Protein AF-A0A2W6C193-F1 (afdb_monomer_lite)

Structure (mmCIF, N/CA/C/O backbone):
data_AF-A0A2W6C193-F1
#
_entry.id   AF-A0A2W6C193-F1
#
loop_
_atom_site.group_PDB
_atom_site.id
_atom_site.type_symbol
_atom_site.label_atom_id
_atom_site.label_alt_id
_atom_site.label_comp_id
_atom_site.label_asym_id
_atom_site.label_entity_id
_atom_site.label_seq_id
_atom_site.pdbx_PDB_ins_code
_atom_site.Cartn_x
_atom_site.Cartn_y
_atom_site.Cartn_z
_atom_site.occupancy
_atom_site.B_iso_or_equiv
_atom_site.auth_seq_id
_atom_site.auth_comp_id
_atom_site.auth_asym_id
_atom_site.auth_atom_id
_atom_site.pdbx_PDB_model_num
ATOM 1 N N . MET A 1 1 ? -6.432 -2.181 1.014 1.00 90.38 1 MET A N 1
ATOM 2 C CA . MET A 1 1 ? -7.302 -3.340 1.309 1.00 90.38 1 MET A CA 1
ATOM 3 C C . MET A 1 1 ? -6.736 -4.257 2.381 1.00 90.38 1 MET A C 1
ATOM 5 O O . MET A 1 1 ? -7.435 -4.436 3.361 1.00 90.38 1 MET A O 1
ATOM 9 N N . ALA A 1 2 ? -5.499 -4.758 2.259 1.00 93.38 2 ALA A N 1
ATOM 10 C CA . ALA A 1 2 ? -4.883 -5.701 3.209 1.00 93.38 2 ALA A CA 1
ATOM 11 C C . ALA A 1 2 ? -5.198 -5.450 4.695 1.00 93.38 2 ALA A C 1
ATOM 13 O O . ALA A 1 2 ? -5.917 -6.248 5.294 1.00 93.38 2 ALA A O 1
ATOM 14 N N . ARG A 1 3 ? -4.822 -4.276 5.225 1.00 92.94 3 ARG A N 1
ATOM 15 C CA . ARG A 1 3 ? -5.108 -3.866 6.614 1.00 92.94 3 ARG A CA 1
ATOM 16 C C . ARG A 1 3 ? -6.594 -3.930 6.991 1.00 92.94 3 ARG A C 1
ATOM 18 O O . ARG A 1 3 ? -6.936 -4.364 8.079 1.00 92.94 3 ARG A O 1
ATOM 25 N N . TRP A 1 4 ? -7.477 -3.512 6.083 1.00 90.88 4 TRP A N 1
ATOM 26 C CA . TRP A 1 4 ? -8.927 -3.466 6.310 1.00 90.88 4 TRP A CA 1
ATOM 27 C C . TRP A 1 4 ? -9.545 -4.872 6.402 1.00 90.88 4 TRP A C 1
ATOM 29 O O . TRP A 1 4 ? -10.552 -5.085 7.072 1.00 90.88 4 TRP A O 1
ATOM 39 N N . THR A 1 5 ? -8.913 -5.838 5.734 1.00 92.12 5 THR A N 1
ATOM 40 C CA . THR A 1 5 ? -9.365 -7.232 5.622 1.00 92.12 5 THR A CA 1
ATOM 41 C C . THR A 1 5 ? -8.550 -8.212 6.470 1.00 92.12 5 THR A C 1
ATOM 43 O O . THR A 1 5 ? -8.597 -9.410 6.196 1.00 92.12 5 THR A O 1
ATOM 46 N N . GLY A 1 6 ? -7.725 -7.721 7.403 1.00 91.94 6 GLY A N 1
ATOM 47 C CA . GLY A 1 6 ? -6.813 -8.551 8.202 1.00 91.94 6 GLY A CA 1
ATOM 48 C C . GLY A 1 6 ? -5.894 -9.445 7.359 1.00 91.94 6 GLY A C 1
ATOM 49 O O . GLY A 1 6 ? -5.699 -10.613 7.677 1.00 91.94 6 GLY A O 1
ATOM 50 N N . ASP A 1 7 ? -5.406 -8.927 6.230 1.00 92.06 7 ASP A N 1
ATOM 51 C CA . ASP A 1 7 ? -4.571 -9.626 5.241 1.00 92.06 7 ASP A CA 1
ATOM 52 C C . ASP A 1 7 ? -5.219 -10.792 4.480 1.00 92.06 7 ASP A C 1
ATOM 54 O O . ASP A 1 7 ? -4.534 -11.493 3.728 1.00 92.06 7 ASP A O 1
ATOM 58 N N . ARG A 1 8 ? -6.553 -10.937 4.533 1.00 91.50 8 ARG A N 1
ATOM 59 C CA . ARG A 1 8 ? -7.274 -11.803 3.580 1.00 91.50 8 ARG A CA 1
ATOM 60 C C . ARG A 1 8 ? -6.962 -11.406 2.134 1.00 91.50 8 ARG A C 1
ATOM 62 O O . ARG A 1 8 ? -6.766 -12.273 1.285 1.00 91.50 8 ARG A O 1
ATOM 69 N N . TRP A 1 9 ? -6.930 -10.103 1.839 1.00 91.75 9 TRP A N 1
ATOM 70 C CA . TRP A 1 9 ? -6.542 -9.581 0.525 1.00 91.75 9 TRP A CA 1
ATOM 71 C C . TRP A 1 9 ? -5.138 -8.997 0.571 1.00 91.75 9 TRP A C 1
ATOM 73 O O . TRP A 1 9 ? -4.899 -7.974 1.204 1.00 91.75 9 TRP A O 1
ATOM 83 N N . ARG A 1 10 ? -4.198 -9.616 -0.140 1.00 91.88 10 ARG A N 1
ATOM 84 C CA . ARG A 1 10 ? -2.790 -9.210 -0.102 1.00 91.88 10 ARG A CA 1
ATOM 85 C C . ARG A 1 10 ? -2.535 -7.996 -0.991 1.00 91.88 10 ARG A C 1
ATOM 87 O O . ARG A 1 10 ? -2.971 -7.950 -2.136 1.00 91.88 10 ARG A O 1
ATOM 94 N N . SER A 1 11 ? -1.772 -7.034 -0.477 1.00 93.50 11 SER A N 1
ATOM 95 C CA . SER A 1 11 ? -1.196 -5.958 -1.290 1.00 93.50 11 SER A CA 1
ATOM 96 C C . SER A 1 11 ? 0.060 -6.490 -1.978 1.00 93.50 11 SER A C 1
ATOM 98 O O . SER A 1 11 ? 1.142 -6.461 -1.396 1.00 93.50 11 SER A O 1
ATOM 100 N N . THR A 1 12 ? -0.086 -7.045 -3.179 1.00 94.12 12 THR A N 1
ATOM 101 C CA . THR A 1 12 ? 1.005 -7.749 -3.863 1.00 94.12 12 THR A CA 1
ATOM 102 C C . THR A 1 12 ? 2.068 -6.783 -4.399 1.00 94.12 12 THR A C 1
ATOM 104 O O . THR A 1 12 ? 1.716 -5.822 -5.095 1.00 94.12 12 THR A O 1
ATOM 107 N N . PRO A 1 13 ? 3.365 -7.030 -4.132 1.00 93.19 13 PRO A N 1
ATOM 108 C CA . PRO A 1 13 ? 4.430 -6.267 -4.764 1.00 93.19 13 PRO A CA 1
ATOM 109 C C . PRO A 1 13 ? 4.423 -6.525 -6.274 1.00 93.19 13 PRO A C 1
ATOM 111 O O . PRO A 1 13 ? 4.228 -7.653 -6.722 1.00 93.19 13 PRO A O 1
ATOM 114 N N . HIS A 1 14 ? 4.650 -5.474 -7.051 1.00 92.94 14 HIS A N 1
ATOM 115 C CA . HIS A 1 14 ? 4.810 -5.540 -8.498 1.00 92.94 14 HIS A CA 1
ATOM 116 C C . HIS A 1 14 ? 5.962 -4.624 -8.907 1.00 92.94 14 HIS A C 1
ATOM 118 O O . HIS A 1 14 ? 6.281 -3.661 -8.209 1.00 92.94 14 HIS A O 1
ATOM 124 N N . ARG A 1 15 ? 6.613 -4.952 -10.022 1.00 94.00 15 ARG A N 1
ATOM 125 C CA . ARG A 1 15 ? 7.708 -4.162 -10.590 1.00 94.00 15 ARG A CA 1
ATOM 126 C C . ARG A 1 15 ? 7.608 -4.172 -12.106 1.00 94.00 15 ARG A C 1
ATOM 128 O O . ARG A 1 15 ? 7.215 -5.185 -12.681 1.00 94.00 15 ARG A O 1
ATOM 135 N N . VAL A 1 16 ? 8.001 -3.067 -12.723 1.00 93.44 16 VAL A N 1
ATOM 136 C CA . VAL A 1 16 ? 8.233 -2.986 -14.166 1.00 93.44 16 VAL A CA 1
ATOM 137 C C . VAL A 1 16 ? 9.681 -3.397 -14.419 1.00 93.44 16 VAL A C 1
ATOM 139 O O . VAL A 1 16 ? 10.582 -2.972 -13.695 1.00 93.44 16 VAL A O 1
ATOM 142 N N . LEU A 1 17 ? 9.889 -4.287 -15.385 1.00 92.12 17 LEU A N 1
ATOM 143 C CA . LEU A 1 17 ? 11.224 -4.702 -15.809 1.00 92.12 17 LEU A CA 1
ATOM 144 C C . LEU A 1 17 ? 11.767 -3.713 -16.853 1.00 92.12 17 LEU A C 1
ATOM 146 O O . LEU A 1 17 ? 10.967 -3.063 -17.526 1.00 92.12 17 LEU A O 1
ATOM 150 N N . PRO A 1 18 ? 13.099 -3.578 -16.993 1.00 92.19 18 PRO A N 1
ATOM 151 C CA . PRO A 1 18 ? 13.674 -2.823 -18.106 1.00 92.19 18 PRO A CA 1
ATOM 152 C C . PRO A 1 18 ? 13.227 -3.406 -19.463 1.00 92.19 18 PRO A C 1
ATOM 154 O O . PRO A 1 18 ? 12.867 -4.590 -19.507 1.00 92.19 18 PRO A O 1
ATOM 157 N N . PRO A 1 19 ? 13.26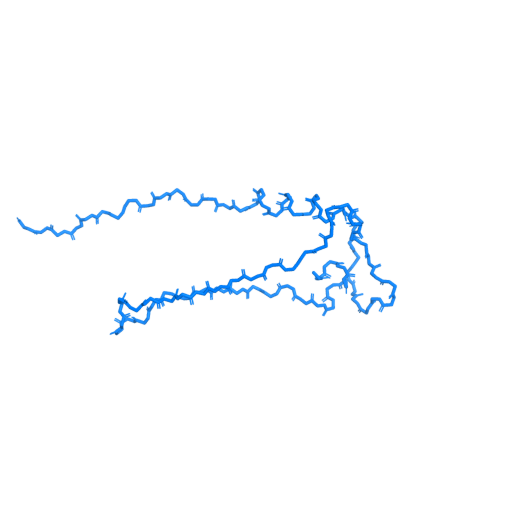7 -2.612 -20.554 1.00 93.75 19 PRO A N 1
ATOM 158 C CA . PRO A 1 19 ? 12.958 -3.098 -21.896 1.00 93.75 19 PRO A CA 1
ATOM 159 C C . PRO A 1 19 ? 13.780 -4.340 -22.280 1.00 93.75 19 PRO A C 1
ATOM 161 O O . PRO A 1 19 ? 14.892 -4.523 -21.764 1.00 93.75 19 PRO A O 1
ATOM 164 N N . PRO A 1 20 ? 13.264 -5.189 -23.186 1.00 91.88 20 PRO A N 1
ATOM 165 C CA . PRO A 1 20 ? 14.012 -6.318 -23.726 1.00 91.88 20 PRO A CA 1
ATOM 166 C C . PRO A 1 20 ? 15.356 -5.881 -24.326 1.00 91.88 20 PRO A C 1
ATOM 168 O O . PRO A 1 20 ? 15.476 -4.809 -24.918 1.00 91.88 20 PRO A O 1
ATOM 171 N N . ALA A 1 21 ? 16.387 -6.720 -24.193 1.00 94.56 21 ALA A N 1
ATOM 172 C CA . ALA A 1 21 ? 17.735 -6.388 -24.667 1.00 94.56 21 ALA A CA 1
ATOM 173 C C . ALA A 1 21 ? 17.825 -6.246 -26.200 1.00 94.56 21 ALA A C 1
ATOM 175 O O . ALA A 1 21 ? 18.702 -5.544 -26.700 1.00 94.56 21 ALA A O 1
ATOM 176 N N . ASP A 1 22 ? 16.931 -6.907 -26.934 1.00 96.12 22 ASP A N 1
ATOM 177 C CA . ASP A 1 22 ? 16.782 -6.856 -28.391 1.00 96.12 22 ASP A CA 1
ATOM 178 C C . ASP A 1 22 ? 15.923 -5.676 -28.879 1.00 96.12 22 ASP A C 1
ATOM 180 O O . ASP A 1 22 ? 15.971 -5.336 -30.060 1.00 96.12 22 ASP A O 1
ATOM 184 N N . ALA A 1 23 ? 15.209 -5.002 -27.973 1.00 92.50 23 ALA A N 1
ATOM 185 C CA . ALA A 1 23 ? 14.433 -3.794 -28.242 1.00 92.50 23 ALA A CA 1
ATOM 186 C C . ALA A 1 23 ? 14.672 -2.717 -27.156 1.00 92.50 23 ALA A C 1
ATOM 188 O O . ALA A 1 23 ? 13.741 -2.284 -26.477 1.00 92.50 23 ALA A O 1
ATOM 189 N N . PRO A 1 24 ? 15.916 -2.220 -26.988 1.00 91.94 24 PRO A N 1
ATOM 190 C CA . PRO A 1 24 ? 16.278 -1.321 -25.885 1.00 91.94 24 PRO A CA 1
ATOM 191 C C . PRO A 1 24 ? 15.598 0.056 -25.948 1.00 91.94 24 PRO A C 1
ATOM 193 O O . PRO A 1 24 ? 15.638 0.807 -24.975 1.00 91.94 24 PRO A O 1
ATOM 196 N N . HIS A 1 25 ? 15.012 0.399 -27.096 1.00 93.94 25 HIS A N 1
ATOM 197 C CA . HIS A 1 25 ? 14.293 1.651 -27.337 1.00 93.94 25 HIS A CA 1
ATOM 198 C C . HIS A 1 25 ? 12.771 1.498 -27.230 1.00 93.94 25 HIS A C 1
ATOM 200 O O . HIS A 1 25 ? 12.052 2.453 -27.508 1.00 93.94 25 HIS A O 1
ATOM 206 N N . GLU A 1 26 ? 12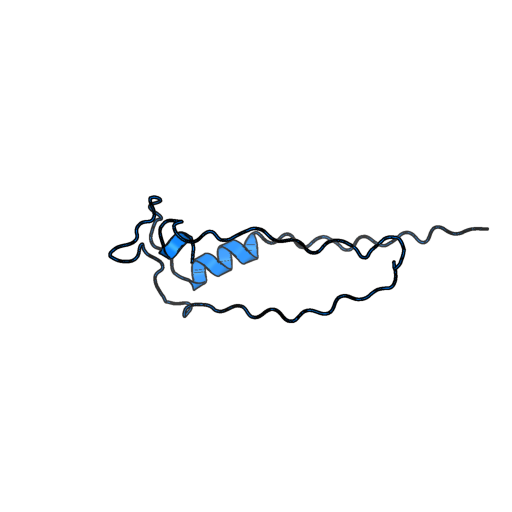.267 0.312 -26.882 1.00 93.31 26 GLU A N 1
ATOM 207 C CA . GLU A 1 26 ? 10.836 0.105 -26.684 1.00 93.31 26 GLU A CA 1
ATOM 208 C C . GLU A 1 26 ? 10.341 0.898 -25.467 1.00 93.31 26 GLU A C 1
ATOM 210 O O . GLU A 1 26 ? 10.902 0.820 -24.371 1.00 93.31 26 GLU A O 1
ATOM 215 N N . GLU A 1 27 ? 9.268 1.662 -25.664 1.00 91.00 27 GLU A N 1
ATOM 216 C CA . GLU A 1 27 ? 8.640 2.457 -24.615 1.00 91.00 27 GLU A CA 1
ATOM 217 C C . GLU A 1 27 ? 7.415 1.736 -24.047 1.00 91.00 27 GLU A C 1
ATOM 219 O O . GLU A 1 27 ? 6.521 1.316 -24.782 1.00 91.00 27 GLU A O 1
ATOM 224 N N . LEU A 1 28 ? 7.333 1.655 -22.716 1.00 91.19 28 LEU A N 1
ATOM 225 C CA . LEU A 1 28 ? 6.142 1.179 -22.018 1.00 91.19 28 LEU A CA 1
ATOM 226 C C . LEU A 1 28 ? 5.372 2.363 -21.435 1.00 91.19 28 LEU A C 1
ATOM 228 O O . LEU A 1 28 ? 5.797 2.979 -20.456 1.00 91.19 28 LEU A O 1
ATOM 232 N N . ILE A 1 29 ? 4.192 2.629 -21.989 1.00 93.19 29 ILE A N 1
ATOM 233 C CA . ILE A 1 29 ? 3.256 3.617 -21.451 1.00 93.19 29 ILE A CA 1
ATOM 234 C C . ILE A 1 29 ? 2.192 2.886 -20.634 1.00 93.19 29 ILE A C 1
ATOM 236 O O . ILE A 1 29 ? 1.553 1.949 -21.109 1.00 93.19 29 ILE A O 1
ATOM 240 N N . SER A 1 30 ? 1.979 3.330 -19.396 1.00 93.6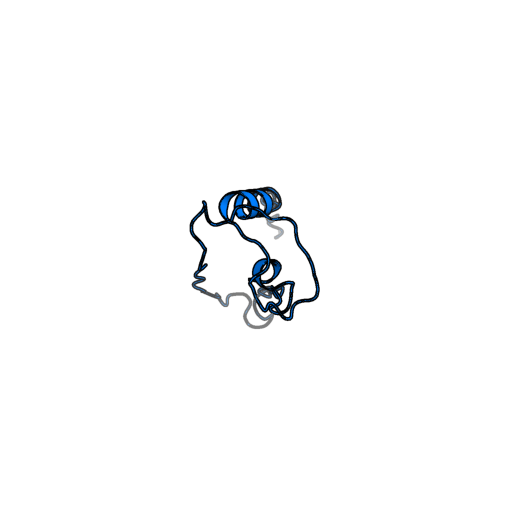9 30 SER A N 1
ATOM 241 C CA . SER A 1 30 ? 0.926 2.801 -18.530 1.00 93.69 30 SER A CA 1
ATOM 242 C C . SER A 1 30 ? 0.161 3.927 -17.847 1.00 93.69 30 SER A C 1
ATOM 244 O O . SER A 1 30 ? 0.719 4.972 -17.517 1.00 93.69 30 SER A O 1
ATOM 246 N N . LEU A 1 31 ? -1.131 3.696 -17.627 1.00 95.69 31 LEU A N 1
ATOM 247 C CA . LEU A 1 31 ? -1.980 4.543 -16.803 1.00 95.69 31 LEU A CA 1
ATOM 248 C C . LEU A 1 31 ? -2.369 3.754 -15.558 1.00 95.69 31 LEU A C 1
ATOM 250 O O . LEU A 1 31 ? -2.940 2.669 -15.659 1.00 95.69 31 LEU A O 1
ATOM 254 N N . ILE A 1 32 ? -2.074 4.309 -14.385 1.00 95.00 32 ILE A N 1
ATOM 255 C CA . ILE A 1 32 ? -2.396 3.685 -13.103 1.00 95.00 32 ILE A CA 1
ATOM 256 C C . ILE A 1 32 ? -3.395 4.566 -12.367 1.00 95.00 32 ILE A C 1
ATOM 258 O O . ILE A 1 32 ? -3.176 5.762 -12.181 1.00 95.00 32 ILE A O 1
ATOM 262 N N . MET A 1 33 ? -4.484 3.949 -11.915 1.00 95.50 33 MET A N 1
ATOM 263 C CA . MET A 1 33 ? -5.507 4.592 -11.102 1.00 95.50 33 MET A CA 1
ATOM 264 C C . MET A 1 33 ? -5.475 4.022 -9.684 1.00 95.50 33 MET A C 1
ATOM 266 O O . MET A 1 33 ? -5.539 2.810 -9.479 1.00 95.50 33 MET A O 1
ATOM 270 N N . PHE A 1 34 ? -5.392 4.908 -8.692 1.00 94.12 34 PHE A N 1
ATOM 271 C CA . PHE A 1 34 ? -5.438 4.538 -7.281 1.00 94.12 34 PHE A CA 1
ATOM 272 C C . PHE A 1 34 ? -6.813 4.857 -6.691 1.00 94.12 34 PHE A C 1
ATOM 274 O O . PHE A 1 34 ? -7.126 6.016 -6.423 1.00 94.12 34 PHE A O 1
ATOM 281 N N . CYS A 1 35 ? -7.617 3.828 -6.421 1.00 95.00 35 CYS A N 1
ATOM 282 C CA . CYS A 1 35 ? -8.845 3.970 -5.636 1.00 95.00 35 CYS A CA 1
ATOM 283 C C . CYS A 1 35 ? -8.514 4.081 -4.146 1.00 95.00 35 CYS A C 1
ATOM 285 O O . CYS A 1 35 ? -7.836 3.216 -3.582 1.00 95.00 35 CYS A O 1
ATOM 287 N N . LYS A 1 36 ? -9.011 5.132 -3.492 1.00 94.62 36 LYS A N 1
ATOM 288 C CA . LYS A 1 36 ? -8.738 5.426 -2.081 1.00 94.62 36 LYS A CA 1
ATOM 289 C C . LYS A 1 36 ? -10.044 5.653 -1.324 1.00 94.62 36 LYS A C 1
ATOM 291 O O . LYS A 1 36 ? -11.024 6.100 -1.906 1.00 94.62 36 LYS A O 1
ATOM 296 N N . ALA A 1 37 ? -10.027 5.358 -0.027 1.00 96.00 37 ALA A N 1
ATOM 297 C CA . ALA A 1 37 ? -11.065 5.818 0.888 1.00 96.00 37 ALA A CA 1
ATOM 298 C C . ALA A 1 37 ? -10.913 7.326 1.152 1.00 96.00 37 ALA A C 1
ATOM 300 O O . ALA A 1 37 ? -9.833 7.887 0.930 1.00 96.00 37 ALA A O 1
ATOM 301 N N . ASN A 1 38 ? -11.973 7.954 1.668 1.00 97.88 38 ASN A N 1
ATOM 302 C CA . ASN A 1 38 ? -11.907 9.333 2.151 1.00 97.88 38 ASN A CA 1
ATOM 303 C C . ASN A 1 38 ? -10.860 9.441 3.271 1.00 97.88 38 ASN A C 1
ATOM 305 O O . ASN A 1 38 ? -10.671 8.503 4.048 1.00 97.88 38 ASN A O 1
ATOM 309 N N . SER A 1 39 ? -10.156 10.570 3.351 1.00 97.56 39 SER A N 1
ATOM 310 C CA . SER A 1 39 ? -8.993 10.737 4.240 1.00 97.56 39 SER A CA 1
ATOM 311 C C . SER A 1 39 ? -9.304 10.546 5.728 1.00 97.56 39 SER A C 1
ATOM 313 O O . SER A 1 39 ? -8.438 10.107 6.481 1.00 97.56 39 SER A O 1
ATOM 315 N N . ASP A 1 40 ? -10.526 10.863 6.137 1.00 98.06 40 ASP A N 1
ATOM 316 C CA . ASP A 1 40 ? -11.068 10.745 7.491 1.00 98.06 40 ASP A CA 1
ATOM 317 C C . ASP A 1 40 ? -11.619 9.345 7.813 1.00 98.06 40 ASP A C 1
ATOM 319 O O . ASP A 1 40 ? -11.930 9.049 8.965 1.00 98.06 40 ASP A O 1
ATOM 323 N N . THR A 1 41 ? -11.712 8.453 6.821 1.00 97.62 41 THR A 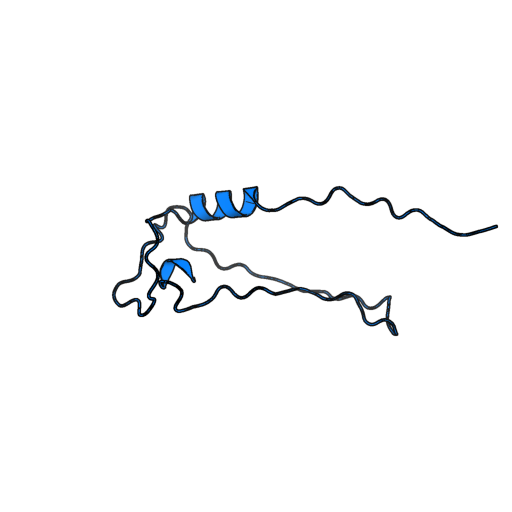N 1
ATOM 324 C CA . THR A 1 41 ? -12.197 7.086 7.031 1.00 97.62 41 THR A CA 1
ATOM 325 C C . THR A 1 41 ? -11.255 6.326 7.961 1.00 97.62 41 THR A C 1
ATOM 327 O O . THR A 1 41 ? -10.059 6.198 7.684 1.00 97.62 41 THR A O 1
ATOM 330 N N . ILE A 1 42 ? -11.805 5.770 9.042 1.00 96.25 42 ILE A N 1
ATOM 331 C CA . ILE A 1 42 ? -11.076 4.896 9.963 1.00 96.25 42 ILE A CA 1
ATOM 332 C C . ILE A 1 42 ? -10.925 3.513 9.326 1.00 96.25 42 ILE A C 1
ATOM 334 O O . ILE A 1 42 ? -11.904 2.826 9.037 1.00 96.25 42 ILE A O 1
ATOM 338 N N . ILE A 1 43 ? -9.680 3.084 9.145 1.00 94.81 43 ILE A N 1
ATOM 339 C CA . ILE A 1 43 ? -9.325 1.732 8.727 1.00 94.81 43 ILE A CA 1
ATOM 340 C C . ILE A 1 43 ? -9.158 0.878 9.983 1.00 94.81 43 ILE A C 1
ATOM 342 O O . ILE A 1 43 ? -8.117 0.908 10.641 1.00 94.81 43 ILE A O 1
ATOM 346 N N . ALA A 1 44 ? -10.198 0.113 10.295 1.00 91.62 44 ALA A N 1
ATOM 347 C CA . ALA A 1 44 ? -10.234 -0.901 11.344 1.00 91.62 44 ALA A CA 1
ATOM 348 C C . ALA A 1 44 ? -10.733 -2.230 10.748 1.00 91.62 44 ALA A C 1
ATOM 350 O O . ALA A 1 44 ? -11.395 -2.187 9.708 1.00 91.62 44 ALA A O 1
ATOM 351 N N . PRO A 1 45 ? -10.431 -3.394 11.352 1.00 85.12 45 PRO A N 1
ATOM 352 C CA . PRO A 1 45 ? -10.875 -4.688 10.833 1.00 85.12 45 PRO A CA 1
ATOM 353 C C . PRO A 1 45 ? -12.378 -4.708 10.518 1.00 85.12 45 PRO A C 1
ATOM 355 O O . PRO A 1 45 ? -13.199 -4.321 11.350 1.00 85.12 45 PRO A O 1
ATOM 358 N N . LEU A 1 46 ? -12.745 -5.134 9.304 1.00 83.81 46 LEU A N 1
ATOM 359 C CA . LEU A 1 46 ? -14.154 -5.231 8.911 1.00 83.81 46 LEU A CA 1
ATOM 360 C C . LEU A 1 46 ? -14.882 -6.319 9.720 1.00 83.81 46 LEU A C 1
ATOM 362 O O . LEU A 1 46 ? -14.311 -7.392 9.940 1.00 83.81 46 LEU A O 1
ATOM 366 N N . PRO A 1 47 ? -16.160 -6.111 10.089 1.00 77.88 47 PRO A N 1
ATOM 367 C CA . PRO A 1 47 ? -16.993 -7.173 10.645 1.00 77.88 47 PRO A CA 1
ATOM 368 C C . PRO A 1 47 ? -17.027 -8.385 9.703 1.00 77.88 47 PRO A C 1
ATOM 370 O O . PRO A 1 47 ? -17.271 -8.240 8.506 1.00 77.88 47 PRO A O 1
ATOM 373 N N . GLY A 1 48 ? -16.750 -9.583 10.222 1.00 72.56 48 GLY A N 1
ATOM 374 C CA . GLY A 1 48 ? -16.666 -10.800 9.401 1.00 72.56 48 GLY A CA 1
ATOM 375 C C . GLY A 1 48 ? -15.400 -10.906 8.538 1.00 72.56 48 GLY A C 1
ATOM 376 O O . GLY A 1 48 ? -15.342 -11.734 7.626 1.00 72.56 48 GLY A O 1
ATOM 377 N N . SER A 1 49 ? -14.378 -10.086 8.803 1.00 67.38 49 SER A N 1
ATOM 378 C CA . SER A 1 49 ? -13.040 -10.277 8.243 1.00 67.38 49 SER A CA 1
ATOM 379 C C . SER A 1 49 ? -12.527 -11.683 8.574 1.00 67.38 49 SER A C 1
ATOM 381 O O . SER A 1 49 ? -12.350 -12.029 9.734 1.00 67.38 49 SER A O 1
ATOM 383 N N . ILE A 1 50 ? -12.267 -12.484 7.535 1.00 70.25 50 ILE A N 1
ATOM 384 C CA . ILE A 1 50 ? -11.650 -13.825 7.633 1.00 70.25 50 ILE A CA 1
ATOM 385 C C . ILE A 1 50 ? -10.116 -13.711 7.754 1.00 70.25 50 ILE A C 1
ATOM 387 O O . ILE A 1 50 ? -9.412 -14.704 7.887 1.00 70.25 50 ILE A O 1
ATOM 391 N N . GLY A 1 51 ? -9.574 -12.495 7.662 1.00 78.56 51 GLY A N 1
ATOM 392 C CA . GLY A 1 51 ? -8.164 -12.248 7.911 1.00 78.56 51 GLY A CA 1
ATOM 393 C C . GLY A 1 51 ? -7.766 -12.566 9.352 1.00 78.56 51 GLY A C 1
ATOM 394 O O . GLY A 1 51 ? -8.585 -12.448 10.258 1.00 78.56 51 GLY A O 1
ATOM 395 N N . HIS A 1 52 ? -6.508 -12.953 9.559 1.00 81.38 52 HIS A N 1
ATOM 396 C CA . HIS A 1 52 ? -5.990 -13.379 10.868 1.00 81.38 52 HIS A CA 1
ATOM 397 C C . HIS A 1 52 ? -5.052 -12.353 11.512 1.00 81.38 52 HIS A C 1
ATOM 399 O O . HIS A 1 52 ? -4.459 -12.632 12.552 1.00 81.38 52 HIS A O 1
ATOM 405 N N . THR A 1 53 ? -4.876 -11.190 10.883 1.00 88.75 53 THR A N 1
ATOM 406 C CA . THR A 1 53 ? -3.969 -10.153 11.375 1.00 88.75 53 THR A CA 1
ATOM 407 C C . THR A 1 53 ? -4.748 -8.966 11.911 1.00 88.75 53 THR A C 1
ATOM 409 O O . THR A 1 53 ? -5.43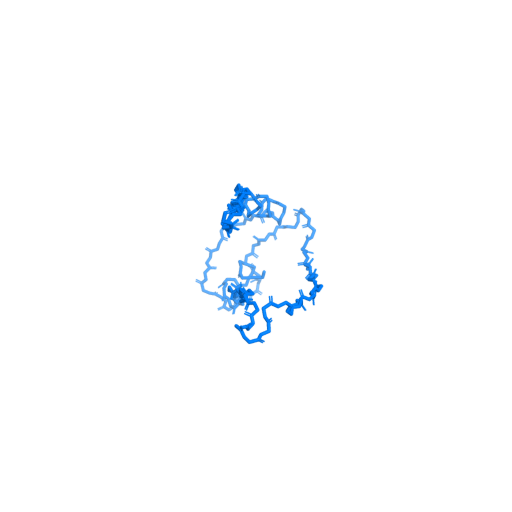6 -8.268 11.163 1.00 88.75 53 THR A O 1
ATOM 412 N N . ASP A 1 54 ? -4.577 -8.718 13.205 1.00 87.44 54 ASP A N 1
ATOM 413 C CA . ASP A 1 54 ? -5.151 -7.566 13.881 1.00 87.44 54 ASP A CA 1
ATOM 414 C C . ASP A 1 54 ? -4.221 -6.362 13.773 1.00 87.44 54 ASP A C 1
ATOM 416 O O . ASP A 1 54 ? -3.060 -6.382 14.184 1.00 87.44 54 ASP A O 1
ATOM 420 N N . TYR A 1 55 ? -4.762 -5.284 13.217 1.00 91.38 55 TYR A N 1
ATOM 421 C CA . TYR A 1 55 ? -4.072 -4.016 13.062 1.00 91.38 55 TYR A CA 1
ATOM 422 C C . TYR A 1 55 ? -4.751 -2.937 13.910 1.00 91.38 55 TYR A C 1
ATOM 424 O O . TYR A 1 55 ? -5.980 -2.838 13.874 1.00 91.38 55 TYR A O 1
ATOM 432 N N . PRO A 1 56 ? -3.989 -2.065 14.600 1.00 93.31 56 PRO A N 1
ATOM 433 C CA . PRO A 1 56 ? -4.569 -0.917 15.286 1.00 93.31 56 PRO A CA 1
ATOM 434 C C . PRO A 1 56 ? -5.364 -0.021 14.319 1.00 93.31 56 PRO A C 1
ATOM 436 O O . PRO A 1 56 ? -4.938 0.149 13.167 1.00 93.31 56 PRO A O 1
ATOM 439 N N . PRO A 1 57 ? -6.480 0.586 14.751 1.00 94.94 57 PRO A N 1
ATOM 440 C CA . PRO A 1 57 ? -7.187 1.564 13.933 1.00 94.94 57 PRO A CA 1
ATOM 441 C C . PRO A 1 57 ? -6.272 2.720 13.505 1.00 94.94 57 PRO A C 1
ATOM 443 O O . PRO A 1 57 ? -5.448 3.191 14.286 1.00 94.94 57 PRO A O 1
ATOM 446 N N . ILE A 1 58 ? -6.411 3.173 12.260 1.00 97.50 58 ILE A N 1
ATOM 447 C CA . ILE A 1 58 ? -5.694 4.331 11.701 1.00 97.50 58 ILE A CA 1
ATOM 448 C C . ILE A 1 58 ? -6.589 5.031 10.676 1.00 97.50 58 ILE A C 1
ATOM 450 O O . ILE A 1 58 ? -7.378 4.362 10.008 1.00 97.50 58 ILE A O 1
ATOM 454 N N . THR A 1 59 ? -6.487 6.351 10.506 1.00 98.06 59 THR A N 1
ATOM 455 C CA . THR A 1 59 ? -7.196 7.018 9.401 1.00 98.06 59 THR A CA 1
ATOM 456 C C . THR A 1 59 ? -6.542 6.688 8.056 1.00 98.06 59 THR A C 1
ATOM 458 O O . THR A 1 59 ? -5.330 6.466 7.962 1.00 98.06 59 THR A O 1
ATOM 461 N N . ALA A 1 60 ? -7.324 6.673 6.975 1.00 97.31 60 ALA A N 1
ATOM 462 C CA . ALA A 1 60 ? -6.788 6.470 5.630 1.00 97.31 60 ALA A CA 1
ATOM 463 C C . ALA A 1 60 ? -5.760 7.553 5.243 1.00 97.31 60 ALA A C 1
ATOM 465 O O . ALA A 1 60 ? -4.789 7.264 4.535 1.00 97.31 60 ALA A O 1
ATOM 466 N N . GLY A 1 61 ? -5.964 8.786 5.718 1.00 97.88 61 GLY A N 1
ATOM 467 C CA . GLY A 1 61 ? -5.061 9.915 5.511 1.00 97.88 61 GLY A CA 1
ATOM 468 C C . GLY A 1 61 ? -3.719 9.751 6.225 1.00 97.88 61 GLY A C 1
ATOM 469 O O . GLY A 1 61 ? -2.681 9.948 5.590 1.00 97.88 61 GLY A O 1
ATOM 470 N N . ASP A 1 62 ? -3.724 9.358 7.502 1.00 98.00 62 ASP A N 1
ATOM 471 C CA . ASP A 1 62 ? -2.491 9.099 8.266 1.00 98.00 62 ASP A CA 1
ATOM 472 C C . ASP A 1 62 ? -1.697 7.957 7.644 1.00 98.00 62 ASP A C 1
ATOM 474 O O . ASP A 1 62 ? -0.516 8.120 7.334 1.00 98.00 62 ASP A O 1
ATOM 478 N N . TYR A 1 63 ? -2.376 6.847 7.339 1.00 96.31 63 TYR A N 1
ATOM 479 C CA . TYR A 1 63 ? -1.745 5.710 6.679 1.00 96.31 63 TYR A CA 1
ATOM 480 C C . TYR A 1 63 ? -1.075 6.126 5.364 1.00 96.31 63 TYR A C 1
ATOM 482 O O . TYR A 1 63 ? 0.073 5.775 5.108 1.00 96.31 63 TYR A O 1
ATOM 490 N N . LEU A 1 64 ? -1.757 6.910 4.520 1.00 95.44 64 LEU A N 1
ATOM 491 C CA . LEU A 1 64 ? -1.171 7.386 3.267 1.00 95.44 64 LEU A CA 1
ATOM 492 C C . LEU A 1 64 ? 0.072 8.255 3.498 1.00 95.44 64 LEU A C 1
ATOM 494 O O . LEU A 1 64 ? 1.069 8.060 2.802 1.00 95.44 64 LEU A O 1
ATOM 498 N N . ARG A 1 65 ? 0.017 9.198 4.446 1.00 95.75 65 ARG A N 1
ATOM 499 C CA . ARG A 1 65 ? 1.154 10.071 4.770 1.00 95.75 65 ARG A CA 1
ATOM 500 C C . ARG A 1 65 ? 2.371 9.262 5.205 1.00 95.75 65 ARG A C 1
ATOM 502 O O . ARG A 1 65 ? 3.459 9.507 4.690 1.00 95.75 65 ARG A O 1
ATOM 509 N N . GLU A 1 66 ? 2.182 8.260 6.063 1.00 95.50 66 GLU A N 1
ATOM 510 C CA . GLU A 1 66 ? 3.256 7.349 6.481 1.00 95.50 66 GLU A CA 1
ATOM 511 C C . GLU A 1 66 ? 3.889 6.626 5.284 1.00 95.50 66 GLU A C 1
ATOM 513 O O . GLU A 1 66 ? 5.113 6.559 5.172 1.00 95.50 66 GLU A O 1
ATOM 518 N N . ARG A 1 67 ? 3.073 6.115 4.350 1.00 92.38 67 ARG A N 1
ATOM 519 C CA . ARG A 1 67 ? 3.582 5.413 3.158 1.00 92.38 67 ARG A CA 1
ATOM 520 C C . ARG A 1 67 ? 4.323 6.340 2.197 1.00 92.38 67 ARG A C 1
ATOM 522 O O . ARG A 1 67 ? 5.339 5.933 1.636 1.00 92.38 67 ARG A O 1
ATOM 529 N N . ILE A 1 68 ? 3.840 7.567 2.014 1.00 92.94 68 ILE A N 1
ATOM 530 C CA . ILE A 1 68 ? 4.509 8.569 1.173 1.00 92.94 68 ILE A CA 1
ATOM 531 C C . ILE A 1 68 ? 5.855 8.955 1.790 1.00 92.94 68 ILE A C 1
ATOM 533 O O . ILE A 1 68 ? 6.858 8.947 1.084 1.00 92.94 68 ILE A O 1
ATOM 537 N N . ALA A 1 69 ? 5.910 9.195 3.103 1.00 93.06 69 ALA A N 1
ATOM 538 C CA . ALA A 1 69 ? 7.150 9.544 3.801 1.00 93.06 69 ALA A CA 1
ATOM 539 C C . ALA A 1 69 ? 8.232 8.447 3.715 1.00 93.06 69 ALA A C 1
ATOM 541 O O . ALA A 1 69 ? 9.421 8.741 3.791 1.00 93.06 69 ALA A O 1
ATOM 542 N N . GLN A 1 70 ? 7.835 7.184 3.527 1.00 87.94 70 GLN A N 1
ATOM 543 C CA . GLN A 1 70 ? 8.747 6.048 3.332 1.00 87.94 70 GLN A CA 1
ATOM 544 C C . GLN A 1 70 ? 9.246 5.894 1.886 1.00 87.94 70 GLN A C 1
ATOM 546 O O . GLN A 1 70 ? 10.131 5.075 1.623 1.00 87.94 70 GLN A O 1
ATOM 551 N N . THR A 1 71 ? 8.683 6.642 0.934 1.00 83.31 71 THR A N 1
ATOM 552 C CA . THR A 1 71 ? 9.100 6.573 -0.469 1.00 83.31 71 THR A CA 1
ATOM 553 C C . THR A 1 71 ? 10.438 7.285 -0.621 1.00 83.31 71 THR A C 1
ATOM 555 O O . THR A 1 71 ? 10.530 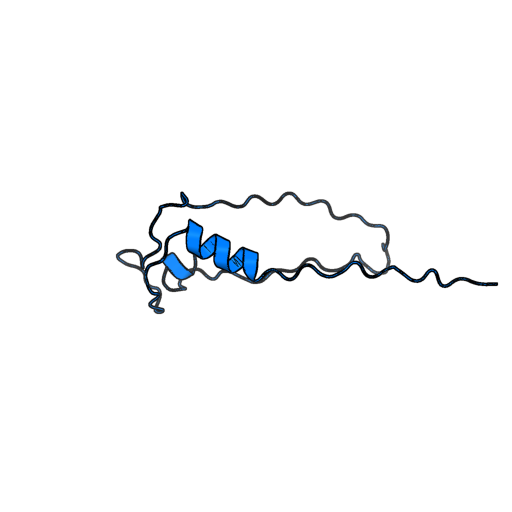8.504 -0.500 1.00 83.31 71 THR A O 1
ATOM 558 N N . LYS A 1 72 ? 11.499 6.515 -0.878 1.00 70.31 72 LYS A N 1
ATOM 559 C CA . LYS A 1 72 ? 12.823 7.070 -1.163 1.00 70.31 72 LYS A CA 1
ATOM 560 C C . LYS A 1 72 ? 12.791 7.742 -2.532 1.00 70.31 72 LYS A C 1
ATOM 562 O O . LYS A 1 72 ? 12.560 7.073 -3.535 1.00 70.31 72 LYS A O 1
ATOM 567 N N . VAL A 1 73 ? 13.061 9.042 -2.577 1.00 62.16 73 VAL A N 1
ATOM 568 C CA . VAL A 1 73 ? 13.423 9.712 -3.827 1.00 62.16 73 VAL A CA 1
ATOM 569 C C . VAL A 1 73 ? 14.869 9.322 -4.113 1.00 62.16 73 VAL A C 1
ATOM 571 O O . VAL A 1 73 ? 15.752 9.579 -3.294 1.00 62.16 73 VAL A O 1
ATOM 574 N N . HIS A 1 74 ? 15.113 8.626 -5.219 1.00 51.62 74 HIS A N 1
ATOM 575 C CA . HIS A 1 74 ? 16.480 8.356 -5.646 1.00 51.62 74 HIS A CA 1
ATOM 576 C C . HIS A 1 74 ? 17.077 9.672 -6.165 1.00 51.62 74 HIS A C 1
ATOM 578 O O . HIS A 1 74 ? 16.454 10.281 -7.037 1.00 51.62 74 HIS A O 1
ATOM 584 N N . PRO A 1 75 ? 18.239 10.133 -5.663 1.00 48.81 75 PRO A N 1
ATOM 585 C CA . PRO A 1 75 ? 18.936 11.242 -6.295 1.00 48.81 75 PRO A CA 1
ATOM 586 C C . PRO A 1 75 ? 19.291 10.833 -7.727 1.00 48.81 75 PRO A C 1
ATOM 588 O O . PRO A 1 75 ? 19.712 9.698 -7.980 1.00 48.81 75 PRO A O 1
ATOM 591 N N . GLU A 1 76 ? 19.058 11.747 -8.662 1.00 47.03 76 GLU A N 1
ATOM 592 C CA . GLU A 1 76 ? 19.320 11.549 -10.080 1.00 47.03 76 GLU A CA 1
ATOM 593 C C . GLU A 1 76 ? 20.771 11.107 -10.314 1.00 47.03 76 GLU A C 1
ATOM 595 O O . GLU A 1 76 ? 21.735 11.819 -10.041 1.00 47.03 76 GLU A O 1
ATOM 600 N N . THR A 1 77 ? 20.940 9.878 -10.798 1.00 41.78 77 THR A N 1
ATOM 601 C CA . THR A 1 77 ? 22.243 9.392 -11.246 1.00 41.78 77 THR A CA 1
ATOM 602 C C . THR A 1 77 ? 22.503 10.020 -12.608 1.00 41.78 77 THR A C 1
ATOM 604 O O . THR A 1 77 ? 21.905 9.607 -13.601 1.00 41.78 77 THR A O 1
ATOM 607 N N . GLN A 1 78 ? 23.369 11.037 -12.657 1.00 37.31 78 GLN A N 1
ATOM 608 C CA . GLN A 1 78 ? 23.930 11.535 -13.912 1.00 37.31 78 GLN A CA 1
ATOM 609 C C . GLN A 1 78 ? 24.578 10.355 -14.638 1.00 37.31 78 GLN A C 1
ATOM 611 O O . GLN A 1 78 ? 25.580 9.801 -14.184 1.00 37.31 78 GLN A O 1
ATOM 616 N N . GLN A 1 79 ? 23.975 9.950 -15.755 1.00 41.28 79 GLN A N 1
ATOM 617 C CA . GLN A 1 79 ? 24.586 9.015 -16.685 1.00 41.28 79 GLN A CA 1
ATOM 618 C C . GLN A 1 79 ? 25.875 9.661 -17.196 1.00 41.28 79 GLN A C 1
ATOM 620 O O . GLN A 1 79 ? 25.850 10.610 -17.978 1.00 41.28 79 GLN A O 1
ATOM 625 N N . GLN A 1 80 ? 27.009 9.165 -16.701 1.00 40.97 80 GLN A N 1
ATOM 626 C CA . GLN A 1 80 ? 28.317 9.453 -17.263 1.00 40.97 80 GLN A CA 1
ATOM 627 C C . GLN A 1 80 ? 28.299 9.026 -18.732 1.00 40.97 80 GLN A C 1
ATOM 629 O O . GLN A 1 80 ? 28.225 7.840 -19.052 1.00 40.97 80 GLN A O 1
ATOM 634 N N . SER A 1 81 ? 28.355 10.015 -19.621 1.00 40.06 81 SER A N 1
ATOM 635 C CA . SER A 1 81 ? 28.642 9.824 -21.036 1.00 40.06 81 SER A CA 1
ATOM 636 C C . SER A 1 81 ? 30.063 9.279 -21.176 1.00 40.06 81 SER A C 1
ATOM 638 O O . SER A 1 81 ? 31.032 10.033 -21.235 1.00 40.06 81 SER A O 1
ATOM 640 N N . VAL A 1 82 ? 30.186 7.955 -21.228 1.00 53.34 82 VAL A N 1
ATOM 641 C CA . VAL A 1 82 ? 31.348 7.266 -21.791 1.00 53.34 82 VAL A CA 1
ATOM 642 C C . VAL A 1 82 ? 31.117 7.039 -23.285 1.00 53.34 82 VAL A C 1
ATOM 644 O O . VAL A 1 82 ? 30.255 6.251 -23.668 1.00 53.34 82 VAL A O 1
ATOM 647 N N . ARG A 1 83 ? 31.904 7.755 -24.097 1.00 37.69 83 ARG A N 1
ATOM 648 C CA . ARG A 1 83 ? 32.436 7.455 -25.450 1.00 37.69 83 ARG A CA 1
ATOM 649 C C . ARG A 1 83 ? 33.331 8.663 -25.794 1.00 37.69 83 ARG A C 1
ATOM 651 O O . ARG A 1 83 ? 32.836 9.780 -25.768 1.00 37.69 83 ARG A O 1
ATOM 658 N N . GLY A 1 84 ? 34.664 8.547 -25.847 1.00 45.09 84 GLY A N 1
ATOM 659 C CA . GLY A 1 84 ? 35.437 7.884 -26.915 1.00 45.09 84 GLY A CA 1
ATOM 660 C C . GLY A 1 84 ? 35.424 8.806 -28.146 1.00 45.09 84 GLY A C 1
ATOM 661 O O . GLY A 1 84 ? 34.335 9.073 -28.636 1.00 45.09 84 GLY A O 1
ATOM 662 N N . SER A 1 85 ? 36.510 9.390 -28.655 1.00 43.38 85 SER A N 1
ATOM 663 C CA . SER A 1 85 ? 37.955 9.114 -28.612 1.00 43.38 85 SER A CA 1
ATOM 664 C C . SER A 1 85 ? 38.749 10.414 -28.737 1.00 43.38 85 SER A C 1
ATOM 666 O O . SER A 1 85 ? 38.160 11.409 -29.213 1.00 43.38 85 SER A O 1
#

Sequence (85 aa):
MARWTGDRWRSTPHRVLPPPADAPHEELISLIMFCKANSDTIIAPLPGSIGHTDYPPITAGDYLRERIAQTKVHPETQQQSVRGS

pLDDT: mean 84.42, std 17.86, range [37.31, 98.06]

Foldseek 3Di:
DCQQLLNPDDPDDDDDDQDDPVCNPDDDDDDDDDDFDDQQDWRAHDVVRPHDHGDDIDGSNVVVVVVVVPDDDDPDDPPPDDDDD

Secondary structure (DSSP, 8-state):
-GGGGTTSS------PPPPPTT-TT-------------TT-EE-PPTT---------EEHHHHHHHHHHT-PPPP----------

Radius of gyration: 19.92 Å; chains: 1; bounding box: 55×25×44 Å